Protein AF-A0A9P9HCF6-F1 (afdb_monomer_lite)

pLDDT: mean 80.56, std 14.41, range [41.06, 94.0]

Radius of gyration: 11.3 Å; chains: 1; bounding box: 22×26×30 Å

Organism: Fusarium solani (NCBI:txid169388)

Structure (mmCIF, N/CA/C/O backbone):
data_AF-A0A9P9HCF6-F1
#
_entry.id   AF-A0A9P9HCF6-F1
#
loop_
_atom_site.group_PDB
_atom_site.id
_atom_site.type_symbol
_atom_site.label_atom_id
_atom_site.label_alt_id
_atom_site.label_comp_id
_atom_site.label_asym_id
_atom_site.label_entity_id
_atom_site.label_seq_id
_atom_site.pdbx_PDB_ins_code
_atom_site.Cartn_x
_atom_site.Cartn_y
_atom_site.Cartn_z
_atom_site.occupancy
_atom_site.B_iso_or_equiv
_atom_site.auth_seq_id
_atom_site.auth_comp_id
_atom_site.auth_asym_id
_atom_site.auth_atom_id
_atom_site.pdbx_PDB_model_num
ATOM 1 N N . MET A 1 1 ? -7.281 -16.688 -20.006 1.00 54.75 1 MET A N 1
ATOM 2 C CA . MET A 1 1 ? -6.460 -15.695 -20.741 1.00 54.75 1 MET A CA 1
ATOM 3 C C . MET A 1 1 ? -6.810 -14.231 -20.405 1.00 54.75 1 MET A C 1
ATOM 5 O O . MET A 1 1 ? -5.950 -13.385 -20.569 1.00 54.75 1 MET A O 1
ATOM 9 N N . TRP A 1 2 ? -8.004 -13.912 -19.880 1.00 59.28 2 TRP A N 1
ATOM 10 C CA . TRP A 1 2 ? -8.414 -12.548 -19.474 1.00 59.28 2 TRP A CA 1
ATOM 11 C C . TRP A 1 2 ? -8.207 -12.257 -17.974 1.00 59.28 2 TRP A C 1
ATOM 13 O O . TRP A 1 2 ? -7.954 -11.114 -17.607 1.00 59.28 2 TRP A O 1
ATOM 23 N N . GLU A 1 3 ? -8.195 -13.292 -17.129 1.00 49.03 3 GLU A N 1
ATOM 24 C CA . GLU A 1 3 ? -7.750 -13.208 -15.726 1.00 49.03 3 GLU A CA 1
ATOM 25 C C . GLU A 1 3 ? -6.312 -12.663 -15.627 1.00 49.03 3 GLU A C 1
ATOM 27 O O . GLU A 1 3 ? -6.067 -11.724 -14.881 1.00 49.03 3 GLU A O 1
ATOM 32 N N . TYR A 1 4 ? -5.396 -13.145 -16.481 1.00 52.03 4 TYR A N 1
ATOM 33 C CA . TYR A 1 4 ? -3.975 -12.753 -16.512 1.00 52.03 4 TYR A CA 1
ATOM 34 C C . TYR A 1 4 ? -3.759 -11.233 -16.641 1.00 52.03 4 TYR A C 1
ATOM 36 O O . TYR A 1 4 ? -2.944 -10.647 -15.934 1.00 52.03 4 TYR A O 1
ATOM 44 N N . TYR A 1 5 ? -4.543 -10.569 -17.495 1.00 51.16 5 TYR A N 1
ATOM 45 C CA . TYR A 1 5 ? -4.470 -9.116 -17.687 1.00 51.16 5 TYR A CA 1
ATOM 46 C C . TYR A 1 5 ? -5.089 -8.316 -16.534 1.00 51.16 5 TYR A C 1
ATOM 48 O O . TYR A 1 5 ? -4.712 -7.166 -16.310 1.00 51.16 5 TYR A O 1
ATOM 56 N N . ARG A 1 6 ? -6.043 -8.902 -15.802 1.00 49.28 6 ARG A N 1
ATOM 57 C CA . ARG A 1 6 ? -6.740 -8.232 -14.701 1.00 49.28 6 ARG A CA 1
ATOM 58 C C . ARG A 1 6 ? -5.870 -8.192 -13.443 1.00 49.28 6 ARG A C 1
ATOM 60 O O . ARG A 1 6 ? -5.769 -7.134 -12.826 1.00 49.28 6 ARG A O 1
ATOM 67 N N . VAL A 1 7 ? -5.191 -9.295 -13.112 1.00 52.06 7 VAL A N 1
ATOM 68 C CA . VAL A 1 7 ? -4.345 -9.381 -11.905 1.00 52.06 7 VAL A CA 1
ATOM 69 C C . VAL A 1 7 ? -3.070 -8.545 -12.017 1.00 52.06 7 VAL A C 1
ATOM 71 O O . VAL A 1 7 ? -2.698 -7.897 -11.047 1.00 52.06 7 VAL A O 1
ATOM 74 N N . HIS A 1 8 ? -2.435 -8.466 -13.194 1.00 54.72 8 HIS A N 1
ATOM 75 C CA . HIS A 1 8 ? -1.236 -7.630 -13.375 1.00 54.72 8 HIS A CA 1
ATOM 76 C C . HIS A 1 8 ? -1.514 -6.132 -13.203 1.00 54.72 8 HIS A C 1
ATOM 78 O O . HIS A 1 8 ? -0.694 -5.426 -12.620 1.00 54.72 8 HIS A O 1
ATOM 84 N N . LYS A 1 9 ? -2.682 -5.640 -13.640 1.00 59.81 9 LYS A N 1
ATOM 85 C CA . LYS A 1 9 ? -3.078 -4.236 -13.429 1.00 59.81 9 LYS A CA 1
ATOM 86 C C . LYS A 1 9 ? -3.577 -3.961 -12.009 1.00 59.81 9 LYS A C 1
ATOM 88 O O . LYS A 1 9 ? -3.331 -2.887 -11.475 1.00 59.81 9 LYS A O 1
ATOM 93 N N . ALA A 1 10 ? -4.289 -4.910 -11.402 1.00 59.41 10 ALA A N 1
ATOM 94 C CA . ALA A 1 10 ? -4.803 -4.754 -10.042 1.00 59.41 10 ALA A CA 1
ATOM 95 C C . ALA A 1 10 ? -3.688 -4.846 -8.985 1.00 59.41 10 ALA A C 1
ATOM 97 O O . ALA A 1 10 ? -3.673 -4.057 -8.047 1.00 59.41 10 ALA A O 1
ATOM 98 N N . GLY A 1 11 ? -2.720 -5.748 -9.169 1.00 66.94 11 GLY A N 1
ATOM 99 C CA . GLY A 1 11 ? -1.547 -5.852 -8.301 1.00 66.94 11 GLY A CA 1
ATOM 100 C C . GLY A 1 11 ? -0.627 -4.647 -8.392 1.00 66.94 11 GLY A C 1
ATOM 101 O O . GLY A 1 11 ? -0.220 -4.093 -7.379 1.00 66.94 11 GLY A O 1
ATOM 102 N N . SER A 1 12 ? -0.375 -4.150 -9.601 1.00 77.19 12 SER A N 1
ATOM 103 C CA . SER A 1 12 ? 0.371 -2.898 -9.756 1.00 77.19 12 SER A CA 1
ATOM 104 C C . SER A 1 12 ? -0.376 -1.698 -9.158 1.00 77.19 12 SER A C 1
ATOM 106 O O . SER A 1 12 ? 0.273 -0.759 -8.704 1.00 77.19 12 SER A O 1
ATOM 108 N N . ALA A 1 13 ? -1.712 -1.722 -9.062 1.00 83.94 13 ALA A N 1
ATOM 109 C CA . ALA A 1 13 ? -2.465 -0.645 -8.418 1.00 83.94 13 ALA A CA 1
ATOM 110 C C . ALA A 1 13 ? -2.163 -0.511 -6.913 1.00 83.94 13 ALA A C 1
ATOM 112 O O . ALA A 1 13 ? -2.069 0.619 -6.430 1.00 83.94 13 ALA A O 1
ATOM 113 N N . VAL A 1 14 ? -1.966 -1.619 -6.178 1.00 88.12 14 VAL A N 1
ATOM 114 C CA . VAL A 1 14 ? -1.609 -1.541 -4.746 1.00 88.12 14 VAL A CA 1
ATOM 115 C C . VAL A 1 14 ? -0.185 -1.020 -4.556 1.00 88.12 14 VAL A C 1
ATOM 117 O O . VAL A 1 14 ? 0.051 -0.234 -3.641 1.00 88.12 14 VAL A O 1
ATOM 120 N N . VAL A 1 15 ? 0.732 -1.354 -5.472 1.00 88.56 15 VAL A N 1
ATOM 121 C CA . VAL A 1 15 ? 2.104 -0.828 -5.454 1.00 88.56 15 VAL A CA 1
ATOM 122 C C . VAL A 1 15 ? 2.119 0.685 -5.684 1.00 88.56 15 VAL A C 1
ATOM 124 O O . VAL A 1 15 ? 2.663 1.414 -4.862 1.00 88.56 15 VAL A O 1
ATOM 127 N N . HIS A 1 16 ? 1.424 1.184 -6.713 1.00 88.69 16 HIS A N 1
ATOM 128 C CA . HIS A 1 16 ? 1.334 2.628 -6.979 1.00 88.69 16 HIS A CA 1
ATOM 129 C C . HIS A 1 16 ? 0.628 3.400 -5.852 1.00 88.69 16 HIS A C 1
ATOM 131 O O . HIS A 1 16 ? 0.966 4.549 -5.568 1.00 88.69 16 HIS A O 1
ATOM 137 N N . ALA A 1 17 ? -0.380 2.799 -5.211 1.00 90.81 17 ALA A N 1
ATOM 138 C CA . ALA A 1 17 ? -1.045 3.412 -4.064 1.00 90.81 17 ALA A CA 1
ATOM 139 C C . ALA A 1 17 ? -0.099 3.518 -2.858 1.00 90.81 17 ALA A C 1
ATOM 141 O O . ALA A 1 17 ? -0.077 4.555 -2.195 1.00 90.81 17 ALA A O 1
ATOM 142 N N . ALA A 1 18 ? 0.709 2.483 -2.611 1.00 91.00 18 ALA A N 1
ATOM 143 C CA . ALA A 1 18 ? 1.722 2.479 -1.564 1.00 91.00 18 ALA A CA 1
ATOM 144 C C . ALA A 1 18 ? 2.866 3.463 -1.853 1.00 91.00 18 ALA A C 1
ATOM 146 O O . ALA A 1 18 ? 3.245 4.221 -0.967 1.00 91.00 18 ALA A O 1
ATOM 147 N N . GLU A 1 19 ? 3.351 3.529 -3.094 1.00 89.75 19 GLU A N 1
ATOM 148 C CA . GLU A 1 19 ? 4.374 4.484 -3.549 1.00 89.75 19 GLU A CA 1
ATOM 149 C C . GLU A 1 19 ? 3.937 5.947 -3.371 1.00 89.75 19 GLU A C 1
ATOM 151 O O . GLU A 1 19 ? 4.756 6.820 -3.103 1.00 89.75 19 GLU A O 1
ATOM 156 N N . ARG A 1 20 ? 2.635 6.232 -3.489 1.00 90.44 20 ARG A N 1
ATOM 157 C CA . ARG A 1 20 ? 2.079 7.587 -3.332 1.00 90.44 20 ARG A CA 1
ATOM 158 C C . ARG A 1 20 ? 1.599 7.913 -1.918 1.00 90.44 20 ARG A C 1
ATOM 160 O O . ARG A 1 20 ? 1.110 9.019 -1.698 1.00 90.44 20 ARG A O 1
ATOM 167 N N . GLY A 1 21 ? 1.687 6.979 -0.972 1.00 90.19 2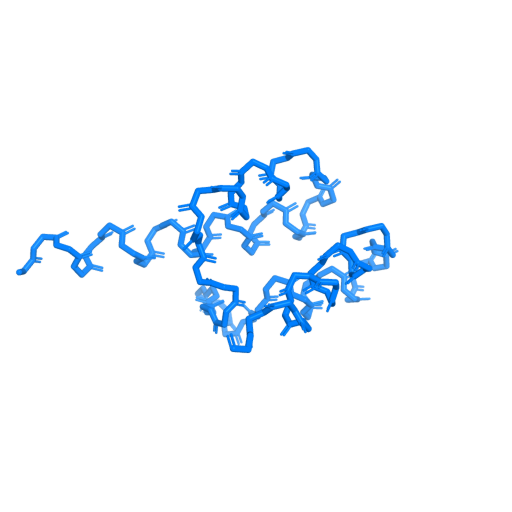1 GLY A N 1
ATOM 168 C CA . GLY A 1 21 ? 1.205 7.205 0.393 1.00 90.19 21 GLY A CA 1
ATOM 169 C C . GLY A 1 21 ? -0.324 7.210 0.516 1.00 90.19 21 GLY A C 1
ATOM 170 O O . GLY A 1 21 ? -0.878 7.787 1.448 1.00 90.19 21 GLY A O 1
ATOM 171 N N . HIS A 1 22 ? -1.042 6.593 -0.425 1.00 93.56 22 HIS A N 1
ATOM 172 C CA . HIS A 1 22 ? -2.503 6.573 -0.447 1.00 93.56 22 HIS A CA 1
ATOM 173 C C . HIS A 1 22 ? -3.084 5.443 0.419 1.00 93.56 22 HIS A C 1
ATOM 175 O O . HIS A 1 22 ? -3.673 4.487 -0.093 1.00 93.56 22 HIS A O 1
ATOM 181 N N . THR A 1 23 ? -2.975 5.575 1.741 1.00 91.81 23 THR A N 1
ATOM 182 C CA . THR A 1 23 ? -3.400 4.568 2.732 1.00 91.81 23 THR A CA 1
ATOM 183 C C . THR A 1 23 ? -4.830 4.057 2.516 1.00 91.81 23 THR A C 1
ATOM 185 O O . THR A 1 23 ? -5.065 2.852 2.525 1.00 91.81 23 THR A O 1
ATOM 188 N N . THR A 1 24 ? -5.790 4.946 2.239 1.00 92.25 24 THR A N 1
ATOM 189 C CA . THR A 1 24 ? -7.197 4.566 2.006 1.00 92.25 24 THR A CA 1
ATOM 190 C C . THR A 1 24 ? -7.378 3.694 0.762 1.00 92.25 24 THR A C 1
ATOM 192 O O . THR A 1 24 ? -8.199 2.780 0.761 1.00 92.25 24 THR A O 1
ATOM 195 N N . ILE A 1 25 ? -6.611 3.957 -0.301 1.00 90.25 25 ILE A N 1
ATOM 196 C CA . ILE A 1 25 ? -6.672 3.161 -1.535 1.00 90.25 25 ILE A CA 1
ATOM 197 C C . ILE A 1 25 ? -6.020 1.799 -1.302 1.00 90.25 25 ILE A C 1
ATOM 199 O O . ILE A 1 25 ? -6.563 0.793 -1.752 1.00 90.25 25 ILE A O 1
ATOM 203 N N . VAL A 1 26 ? -4.904 1.754 -0.567 1.00 90.12 26 VAL A N 1
ATOM 204 C CA . VAL A 1 26 ? -4.275 0.486 -0.173 1.00 90.12 26 VAL A CA 1
ATOM 205 C C . VAL A 1 26 ? -5.271 -0.371 0.607 1.00 90.12 26 VAL A C 1
ATOM 207 O O . VAL A 1 26 ? -5.491 -1.512 0.222 1.00 90.12 26 VAL A O 1
ATOM 210 N N . GLN A 1 27 ? -5.946 0.181 1.621 1.00 90.31 27 GLN A N 1
ATOM 211 C CA . GLN A 1 27 ? -6.954 -0.557 2.390 1.00 90.31 27 GLN A CA 1
ATOM 212 C C . GLN A 1 27 ? -8.080 -1.108 1.503 1.00 90.31 27 GLN A C 1
ATOM 214 O O . GLN A 1 27 ? -8.407 -2.285 1.599 1.00 90.31 27 GLN A O 1
ATOM 219 N N . LEU A 1 28 ? -8.632 -0.288 0.602 1.00 90.19 28 LEU A N 1
ATOM 220 C CA . LEU A 1 28 ? -9.697 -0.723 -0.305 1.00 90.19 28 LEU A CA 1
ATOM 221 C C . LEU A 1 28 ? -9.248 -1.891 -1.200 1.00 90.19 28 LEU A C 1
ATOM 223 O O . LEU A 1 28 ? -9.999 -2.837 -1.413 1.00 90.19 28 LEU A O 1
ATOM 227 N N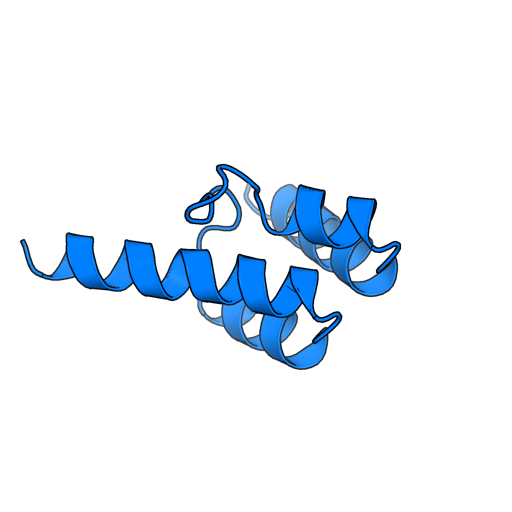 . LEU A 1 29 ? -8.021 -1.838 -1.725 1.00 87.38 29 LEU A N 1
ATOM 228 C CA . LEU A 1 29 ? -7.463 -2.905 -2.561 1.00 87.38 29 LEU A CA 1
ATOM 229 C C . LEU A 1 29 ? -7.212 -4.190 -1.761 1.00 87.38 29 LEU A C 1
ATOM 231 O O . LEU A 1 29 ? -7.480 -5.280 -2.266 1.00 87.38 29 LEU A O 1
ATOM 235 N N . LEU A 1 30 ? -6.754 -4.066 -0.513 1.00 86.50 30 LEU A N 1
ATOM 236 C CA . LEU A 1 30 ? -6.614 -5.200 0.400 1.00 86.50 30 LEU A CA 1
ATOM 237 C C . LEU A 1 30 ? -7.968 -5.857 0.679 1.00 86.50 30 LEU A C 1
ATOM 239 O O . LEU A 1 30 ? -8.080 -7.071 0.551 1.00 86.50 30 LEU A O 1
ATOM 243 N N . ASP A 1 31 ? -9.015 -5.074 0.944 1.00 87.06 31 ASP A N 1
ATOM 244 C CA . ASP A 1 31 ? -10.373 -5.587 1.185 1.00 87.06 31 ASP A CA 1
ATOM 245 C C . ASP A 1 31 ? -10.941 -6.348 -0.030 1.00 87.06 31 ASP A C 1
ATOM 247 O O . ASP A 1 31 ? -11.779 -7.240 0.113 1.00 87.06 31 ASP A O 1
ATOM 251 N N . HIS A 1 32 ? -10.455 -6.039 -1.235 1.00 85.19 32 HIS A N 1
ATOM 252 C CA . HIS A 1 32 ? -10.781 -6.763 -2.464 1.00 85.19 32 HIS A CA 1
ATOM 253 C C . HIS A 1 32 ? -9.973 -8.055 -2.675 1.00 85.19 32 HIS A C 1
ATOM 255 O O . HIS A 1 32 ? -10.155 -8.721 -3.696 1.00 85.19 32 HIS A O 1
ATOM 261 N N . GLY A 1 33 ? -9.104 -8.431 -1.734 1.00 81.00 33 GLY A N 1
ATOM 262 C CA . GLY A 1 33 ? -8.288 -9.640 -1.821 1.00 81.00 33 GLY A CA 1
ATOM 263 C C . GLY A 1 33 ? -7.171 -9.540 -2.858 1.00 81.00 33 GLY A C 1
ATOM 264 O O . GLY A 1 33 ? -6.799 -10.551 -3.452 1.00 81.00 33 GLY A O 1
ATOM 265 N N . VAL A 1 34 ? -6.660 -8.330 -3.116 1.00 82.25 34 VAL A N 1
ATOM 266 C CA . VAL A 1 34 ? -5.501 -8.147 -3.997 1.00 82.25 34 VAL A CA 1
ATOM 267 C C . VAL A 1 34 ? -4.287 -8.850 -3.399 1.00 82.25 34 VAL A C 1
ATOM 269 O O . VAL A 1 34 ? -3.989 -8.727 -2.213 1.00 82.25 34 VAL A O 1
ATOM 272 N N . ASP A 1 35 ? -3.568 -9.570 -4.252 1.00 81.25 35 ASP A N 1
ATOM 273 C CA . ASP A 1 35 ? -2.296 -10.172 -3.889 1.00 81.25 35 ASP A CA 1
ATOM 274 C C . ASP A 1 35 ? -1.227 -9.075 -3.730 1.00 81.25 35 ASP A C 1
ATOM 276 O O . ASP A 1 35 ? -0.903 -8.334 -4.660 1.00 81.25 35 ASP A O 1
ATOM 280 N N . ILE A 1 36 ? -0.706 -8.951 -2.511 1.00 82.12 36 ILE A N 1
ATOM 281 C CA . ILE A 1 36 ? 0.311 -7.963 -2.130 1.00 82.12 36 ILE A CA 1
ATOM 282 C C . ILE A 1 36 ? 1.734 -8.389 -2.506 1.00 82.12 36 ILE A C 1
ATOM 284 O O . ILE A 1 36 ? 2.657 -7.584 -2.394 1.00 82.12 36 ILE A O 1
ATOM 288 N N . SER A 1 37 ? 1.925 -9.639 -2.942 1.00 82.31 37 SER A N 1
ATOM 289 C CA . SER A 1 37 ? 3.218 -10.146 -3.415 1.00 82.31 37 SER A CA 1
ATOM 290 C C . SER A 1 37 ? 3.532 -9.724 -4.853 1.00 82.31 37 SER A C 1
ATOM 292 O O . SER A 1 37 ? 4.645 -9.942 -5.342 1.00 82.31 37 SER A O 1
ATOM 294 N N . ILE A 1 38 ? 2.563 -9.100 -5.531 1.00 83.19 38 ILE A N 1
ATOM 295 C CA . ILE A 1 38 ? 2.710 -8.640 -6.906 1.00 83.19 38 ILE A CA 1
ATOM 296 C C . ILE A 1 38 ? 3.717 -7.488 -6.954 1.00 83.19 38 ILE A C 1
ATOM 298 O O . ILE A 1 38 ? 3.706 -6.577 -6.125 1.00 83.19 38 ILE A O 1
ATOM 302 N N . LYS A 1 39 ? 4.587 -7.548 -7.961 1.00 84.75 39 LYS A N 1
ATOM 303 C CA . LYS A 1 39 ? 5.586 -6.525 -8.249 1.00 84.75 39 LYS A CA 1
ATOM 304 C C . LYS A 1 39 ? 5.090 -5.577 -9.334 1.00 84.75 39 LYS A C 1
ATOM 306 O O . LYS A 1 39 ? 4.397 -6.008 -10.259 1.00 84.75 39 LYS A O 1
ATOM 311 N N . ASP A 1 40 ? 5.441 -4.305 -9.223 1.00 82.31 40 ASP A N 1
ATOM 312 C CA . ASP A 1 40 ? 5.255 -3.335 -10.299 1.00 82.31 40 ASP A CA 1
ATOM 313 C C . ASP A 1 40 ? 6.244 -3.557 -11.461 1.00 82.31 40 ASP A C 1
ATOM 315 O O . ASP A 1 40 ? 7.046 -4.495 -11.469 1.00 82.31 40 ASP A O 1
ATOM 319 N N . GLU A 1 41 ? 6.188 -2.677 -12.462 1.00 80.81 41 GLU A N 1
ATOM 320 C CA . GLU A 1 41 ? 7.093 -2.700 -13.620 1.00 80.81 41 GLU A CA 1
ATOM 321 C C . GLU A 1 41 ? 8.570 -2.490 -13.233 1.00 80.81 41 GLU A C 1
ATOM 323 O O . GLU A 1 41 ? 9.463 -2.890 -13.979 1.00 80.81 41 GLU A O 1
ATOM 328 N N . GLY A 1 42 ? 8.835 -1.902 -12.062 1.00 79.88 42 GLY A N 1
ATOM 329 C CA . GLY A 1 42 ? 10.167 -1.731 -11.488 1.00 79.88 42 GLY A CA 1
ATOM 330 C C . GLY A 1 42 ? 10.657 -2.936 -10.678 1.00 79.88 42 GLY A C 1
ATOM 331 O O . GLY A 1 42 ? 11.810 -2.945 -10.248 1.00 79.88 42 GLY A O 1
ATOM 332 N N . GLY A 1 43 ? 9.820 -3.957 -10.475 1.00 86.00 43 GLY A N 1
ATOM 333 C CA . GLY A 1 43 ? 10.145 -5.130 -9.668 1.00 86.00 43 GLY A CA 1
ATOM 334 C C . GLY A 1 43 ? 9.938 -4.946 -8.160 1.00 86.00 43 GLY A C 1
ATOM 335 O O . GLY A 1 43 ? 10.409 -5.799 -7.399 1.00 86.00 43 GLY A O 1
ATOM 336 N N . TRP A 1 44 ? 9.239 -3.888 -7.742 1.00 87.31 44 TRP A N 1
ATOM 337 C CA . TRP A 1 44 ? 8.983 -3.533 -6.347 1.00 87.31 44 TRP A CA 1
ATOM 338 C C . TRP A 1 44 ? 7.592 -3.977 -5.902 1.00 87.31 44 TRP A C 1
ATOM 340 O O . TRP A 1 44 ? 6.612 -3.876 -6.640 1.00 87.31 44 TRP A O 1
ATOM 350 N N . THR A 1 45 ? 7.498 -4.470 -4.675 1.00 90.25 45 THR A N 1
ATOM 351 C CA . THR A 1 45 ? 6.231 -4.761 -3.997 1.00 90.25 45 THR A CA 1
ATOM 352 C C . THR A 1 45 ? 5.691 -3.520 -3.291 1.00 90.25 45 THR A C 1
ATOM 354 O O . THR A 1 45 ? 6.429 -2.584 -2.976 1.00 90.25 45 THR A O 1
ATOM 357 N N . ALA A 1 46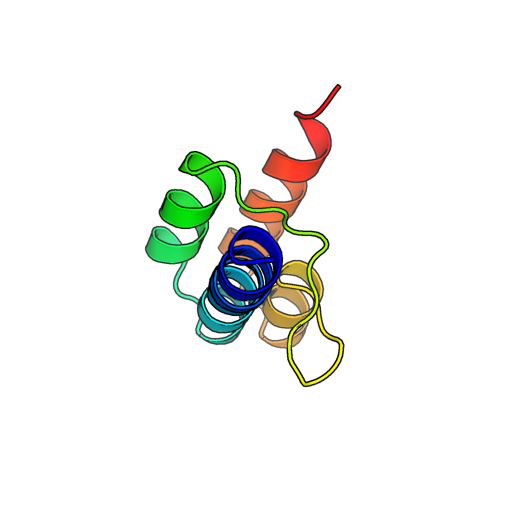 ? 4.399 -3.533 -2.955 1.00 89.56 46 ALA A N 1
ATOM 358 C CA . ALA A 1 46 ? 3.770 -2.431 -2.227 1.00 89.56 46 ALA A CA 1
ATOM 359 C C . ALA A 1 46 ? 4.465 -2.149 -0.882 1.00 89.56 46 ALA A C 1
ATOM 361 O O . ALA A 1 46 ? 4.589 -0.993 -0.480 1.00 89.56 46 ALA A O 1
ATOM 362 N N . LEU A 1 47 ? 4.962 -3.196 -0.213 1.00 90.38 47 LEU A N 1
ATOM 363 C CA . LEU A 1 47 ? 5.677 -3.069 1.054 1.00 90.38 47 LEU A CA 1
ATOM 364 C C . LEU A 1 47 ? 7.029 -2.374 0.869 1.00 90.38 47 LEU A C 1
ATOM 366 O O . LEU A 1 47 ? 7.358 -1.469 1.630 1.00 90.38 47 LEU A O 1
ATOM 370 N N . GLU A 1 48 ? 7.796 -2.761 -0.153 1.00 90.56 48 GLU A N 1
ATOM 371 C CA . GLU A 1 48 ? 9.099 -2.150 -0.426 1.00 90.56 48 GLU A CA 1
ATOM 372 C C . GLU A 1 48 ? 8.947 -0.676 -0.838 1.00 90.56 48 GLU A C 1
ATOM 374 O O . GLU A 1 48 ? 9.702 0.168 -0.355 1.00 90.56 48 GLU A O 1
ATOM 379 N N . CYS A 1 49 ? 7.932 -0.334 -1.644 1.00 90.94 49 CYS A N 1
ATOM 380 C CA . CYS A 1 49 ? 7.617 1.056 -1.995 1.00 90.94 49 CYS A CA 1
ATOM 381 C C . CYS A 1 49 ? 7.212 1.892 -0.772 1.00 90.94 49 CYS A C 1
ATOM 383 O O . CYS A 1 49 ? 7.685 3.021 -0.617 1.00 90.94 4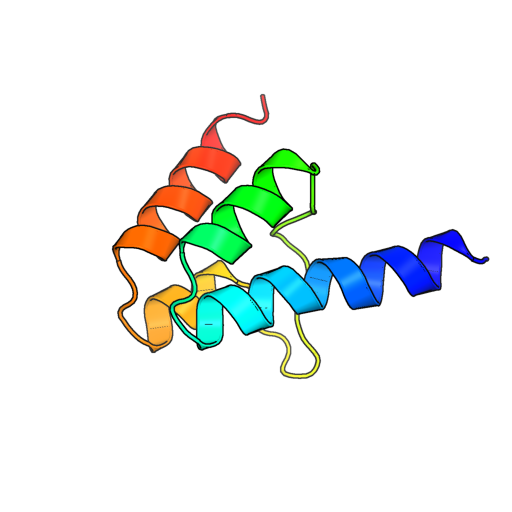9 CYS A O 1
ATOM 385 N N . ALA A 1 50 ? 6.357 1.353 0.105 1.00 90.81 50 ALA A N 1
ATOM 386 C CA . ALA A 1 50 ? 5.953 2.031 1.336 1.00 90.81 50 ALA A CA 1
ATOM 387 C C . ALA A 1 50 ? 7.149 2.266 2.270 1.00 90.81 50 ALA A C 1
ATOM 389 O O . ALA A 1 50 ? 7.327 3.378 2.769 1.00 90.81 50 ALA A O 1
ATOM 390 N N . ALA A 1 51 ? 7.999 1.250 2.450 1.00 90.25 51 ALA A N 1
ATOM 391 C CA . ALA A 1 51 ? 9.193 1.327 3.286 1.00 90.25 51 ALA A CA 1
ATOM 392 C C . ALA A 1 51 ? 10.220 2.330 2.735 1.00 90.25 51 ALA A C 1
ATOM 394 O O . ALA A 1 51 ? 10.763 3.136 3.490 1.00 90.25 51 ALA A O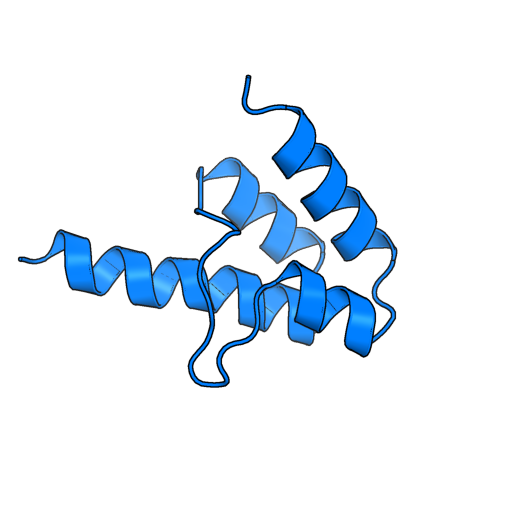 1
ATOM 395 N N . GLN A 1 52 ? 10.451 2.338 1.417 1.00 91.44 52 GLN A N 1
ATOM 396 C CA . GLN A 1 52 ? 11.395 3.259 0.778 1.00 91.44 52 GLN A CA 1
ATOM 397 C C . GLN A 1 52 ? 10.960 4.727 0.893 1.00 91.44 52 GLN A C 1
ATOM 399 O O . GLN A 1 52 ? 11.807 5.598 1.086 1.00 91.44 52 GLN A O 1
ATOM 404 N N . ASN A 1 53 ? 9.655 5.000 0.818 1.00 89.31 53 ASN A N 1
ATOM 405 C CA . ASN A 1 53 ? 9.106 6.352 0.955 1.00 89.31 53 ASN A CA 1
ATOM 406 C C . ASN A 1 53 ? 8.797 6.749 2.413 1.00 89.31 53 ASN A C 1
ATOM 408 O O . ASN A 1 53 ? 8.452 7.899 2.679 1.00 89.31 53 ASN A O 1
ATOM 412 N N . GLY A 1 54 ? 8.934 5.826 3.372 1.00 90.50 54 GLY A N 1
ATOM 413 C CA . GLY A 1 54 ? 8.700 6.082 4.796 1.00 90.50 54 GLY A CA 1
ATOM 414 C C . GLY A 1 54 ? 7.224 6.130 5.209 1.00 90.50 54 GLY A C 1
ATOM 415 O O . GLY A 1 54 ? 6.901 6.702 6.253 1.00 90.50 54 GLY A O 1
ATOM 416 N N . PHE A 1 55 ? 6.320 5.532 4.428 1.00 94.00 55 PHE A N 1
ATOM 417 C CA . PHE A 1 55 ? 4.889 5.462 4.736 1.00 94.00 55 PHE A CA 1
ATOM 418 C C . PHE A 1 55 ? 4.580 4.350 5.742 1.00 94.00 55 PHE A C 1
ATOM 420 O O . PHE A 1 55 ? 4.022 3.307 5.400 1.00 94.00 55 PHE A O 1
ATOM 427 N N . LYS A 1 56 ? 4.922 4.603 7.009 1.00 90.44 56 LYS A N 1
ATOM 428 C CA . LYS A 1 56 ? 4.775 3.644 8.116 1.00 90.44 56 LYS A CA 1
ATOM 429 C C . LYS A 1 56 ? 3.357 3.092 8.268 1.00 90.44 56 LYS A C 1
ATOM 431 O O . LYS A 1 56 ? 3.202 1.895 8.460 1.00 90.44 56 LYS A O 1
ATOM 436 N N . ASP A 1 57 ? 2.332 3.928 8.103 1.00 92.25 57 ASP A N 1
ATOM 437 C CA . ASP A 1 57 ? 0.931 3.491 8.209 1.00 92.25 57 ASP A CA 1
ATOM 438 C C . ASP A 1 57 ? 0.581 2.415 7.164 1.00 92.25 57 ASP A C 1
ATOM 440 O O . ASP A 1 57 ? -0.165 1.474 7.436 1.00 92.25 57 ASP A O 1
ATOM 444 N N . ILE A 1 58 ? 1.140 2.539 5.956 1.00 92.56 58 ILE A N 1
ATOM 445 C CA . ILE A 1 58 ? 0.942 1.582 4.862 1.00 92.56 58 ILE A CA 1
ATOM 446 C C . ILE A 1 58 ? 1.761 0.317 5.110 1.00 92.56 58 ILE A C 1
ATOM 448 O O . ILE A 1 58 ? 1.266 -0.787 4.889 1.00 92.56 58 ILE A O 1
ATOM 452 N N . GLU A 1 59 ? 2.991 0.467 5.597 1.00 91.19 59 GLU A N 1
ATOM 453 C CA . GLU A 1 59 ? 3.853 -0.653 5.973 1.00 91.19 59 GLU A CA 1
ATOM 454 C C . GLU A 1 59 ? 3.185 -1.528 7.046 1.00 91.19 59 GLU A C 1
ATOM 456 O O . GLU A 1 59 ? 3.068 -2.743 6.877 1.00 91.19 59 GLU A O 1
ATOM 461 N N . GLU A 1 60 ? 2.659 -0.909 8.107 1.00 90.56 60 GLU A N 1
ATOM 462 C CA . GLU A 1 60 ? 1.927 -1.589 9.177 1.00 90.56 60 GLU A CA 1
ATOM 463 C C . GLU A 1 60 ? 0.657 -2.278 8.663 1.00 90.56 60 GLU A C 1
ATOM 465 O O . GLU A 1 60 ? 0.382 -3.419 9.048 1.00 90.56 60 GLU A O 1
ATOM 470 N N . LEU A 1 61 ? -0.099 -1.634 7.766 1.00 90.19 61 LEU A N 1
ATOM 471 C CA . LEU A 1 61 ? -1.280 -2.232 7.136 1.00 90.19 61 LEU A CA 1
ATOM 472 C C . LEU A 1 61 ? -0.936 -3.479 6.319 1.00 90.19 61 LEU A C 1
ATOM 474 O O . LEU A 1 61 ? -1.576 -4.520 6.489 1.00 90.19 61 LEU A O 1
ATOM 478 N N . LEU A 1 62 ? 0.084 -3.397 5.465 1.00 88.06 62 LEU A N 1
ATOM 479 C CA . LEU A 1 62 ? 0.523 -4.507 4.619 1.00 88.06 62 LEU A CA 1
ATOM 480 C C . LEU A 1 62 ? 1.096 -5.662 5.456 1.00 88.06 62 LEU A C 1
ATOM 482 O O . LEU A 1 62 ? 0.759 -6.823 5.217 1.00 88.06 62 LEU A O 1
ATOM 486 N N . LEU A 1 63 ? 1.894 -5.358 6.486 1.00 87.69 63 LEU A N 1
ATOM 487 C CA . LEU A 1 63 ? 2.409 -6.343 7.445 1.00 87.69 63 LEU A CA 1
ATOM 488 C C . LEU A 1 63 ? 1.283 -7.039 8.212 1.00 87.69 63 LEU A C 1
ATOM 490 O O . LEU A 1 63 ? 1.326 -8.256 8.415 1.00 87.69 63 LEU A O 1
ATOM 494 N N . LYS A 1 64 ? 0.269 -6.280 8.639 1.00 86.69 64 LYS A N 1
ATOM 495 C CA . LYS A 1 64 ? -0.906 -6.824 9.321 1.00 86.69 64 LYS A CA 1
ATOM 496 C C . LYS A 1 64 ? -1.683 -7.754 8.399 1.00 86.69 64 LYS A C 1
ATOM 498 O O . LYS A 1 64 ? -2.059 -8.834 8.840 1.00 86.69 64 LYS A O 1
ATOM 503 N N . TYR A 1 65 ? -1.875 -7.376 7.139 1.00 83.69 65 TYR A N 1
ATOM 504 C CA . TYR A 1 65 ? -2.596 -8.194 6.167 1.00 83.69 65 TYR A CA 1
ATOM 505 C C . TYR A 1 65 ? -1.865 -9.516 5.873 1.00 83.69 65 TYR A C 1
ATOM 507 O O . TYR A 1 65 ? -2.473 -10.582 5.934 1.00 83.69 65 TYR A O 1
ATOM 515 N N . ASN A 1 66 ? -0.540 -9.474 5.686 1.00 73.56 66 ASN A N 1
ATOM 516 C CA . ASN A 1 66 ? 0.281 -10.661 5.413 1.00 73.56 66 ASN A CA 1
ATOM 517 C C . ASN A 1 66 ? 0.314 -11.682 6.571 1.00 73.56 66 ASN A C 1
ATOM 519 O O . ASN A 1 66 ? 0.542 -12.867 6.350 1.00 73.56 66 ASN A O 1
ATOM 523 N N . ARG A 1 67 ? 0.103 -11.248 7.824 1.00 61.78 67 ARG A N 1
ATOM 524 C CA . ARG A 1 67 ? 0.063 -12.150 8.995 1.00 61.78 67 ARG A CA 1
ATOM 525 C C . ARG A 1 67 ? -1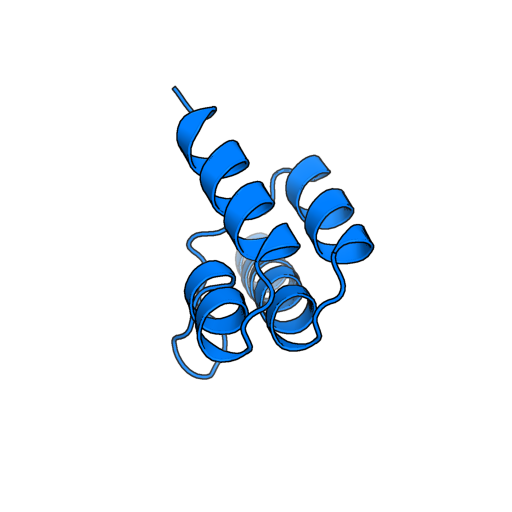.293 -12.830 9.210 1.00 61.78 67 ARG A C 1
ATOM 527 O O . ARG A 1 67 ? -1.358 -13.739 10.032 1.00 61.78 67 ARG A O 1
ATOM 534 N N . VAL A 1 68 ? -2.360 -12.389 8.539 1.00 56.34 68 VAL A N 1
ATOM 535 C CA . VAL A 1 68 ? -3.735 -12.883 8.769 1.00 56.34 68 VAL A CA 1
ATOM 536 C C . VAL A 1 68 ? -4.128 -13.999 7.793 1.00 56.34 68 VAL A C 1
ATOM 538 O O . VAL A 1 68 ? -5.026 -14.779 8.094 1.00 56.34 68 VAL A O 1
ATOM 541 N N . THR A 1 69 ? -3.430 -14.147 6.668 1.00 50.25 69 THR A N 1
ATOM 542 C CA . THR A 1 69 ? -3.557 -15.311 5.780 1.00 50.25 69 THR A CA 1
ATOM 543 C C . THR A 1 69 ? -2.867 -16.542 6.395 1.00 50.25 69 THR A C 1
ATOM 545 O O . THR A 1 69 ? -1.681 -16.768 6.153 1.00 50.25 69 THR A O 1
ATOM 548 N N . VAL A 1 70 ? -3.602 -17.310 7.212 1.00 41.06 70 VAL A N 1
ATOM 549 C CA . VAL A 1 70 ? -3.283 -18.677 7.694 1.00 41.06 70 VAL A CA 1
ATOM 550 C C . VAL A 1 70 ? -4.282 -19.695 7.164 1.00 41.06 70 VAL A C 1
ATOM 552 O O . VAL A 1 70 ? -5.472 -19.333 7.032 1.00 41.06 70 VAL A O 1
#

Sequence (70 aa):
MWEYYRVHKAGSAVVHAAERGHTTIVQLLLDHGVDISIKDEGGWTALECAAQNGFKDIEELLLKYNRVTV

InterPro domains:
  IPR002110 Ankyrin repeat [PF12796] (12-66)
  IPR002110 Ankyrin repeat [PS50088] (9-41)
  IPR002110 Ankyrin repeat [SM00248] (9-38)
  IPR002110 Ankyrin repeat [SM00248] (42-70)
  IPR036770 Ankyrin repeat-containing domain superfamily [G3DSA:1.25.40.20] (6-69)
  IPR036770 Ankyrin repeat-containing domain superfamily [SSF48403] (13-65)
  IPR039323 Ankyrin repeat domain-containing protein 45/46/60 [PTHR22677] (17-64)

Foldseek 3Di:
DVVVVVLLVLQQQLLVCLLVLVLVSNVVSVVVVRDQCHAHPVRDGSLRSNVVVVSVSSNVVVVVSVVVPD

Secondary structure (DSSP, 8-state):
--HHHHHHHHHHHHHHHHHTT-HHHHHHHHHTT--TT-B-TTS-BHHHHHHHHT-HHHHHHHHHHHTT--